Protein AF-A0A7E6FUA6-F1 (afdb_monomer_lite)

Foldseek 3Di:
DDDPDDPPDPDPPDDDDDDDDDPPPPVQDQPDFAWDDCPDQQATKGAKTFRADDHPHPLSDDPDDGWIWGAPDPGIDRSNVDIDTDPDDDDDDDDDPDPPPDD

Structure (mmCIF, N/CA/C/O backbone):
data_AF-A0A7E6FUA6-F1
#
_entry.id   AF-A0A7E6FUA6-F1
#
loop_
_atom_site.group_PDB
_atom_site.id
_atom_site.type_symbol
_atom_site.label_atom_id
_atom_site.label_alt_id
_atom_site.label_comp_id
_atom_site.label_asym_id
_atom_site.label_entity_id
_atom_site.label_seq_id
_atom_site.pdbx_PDB_ins_code
_atom_site.Cartn_x
_atom_site.Cartn_y
_atom_site.Cartn_z
_atom_site.occupancy
_atom_site.B_iso_or_equiv
_atom_site.auth_seq_id
_atom_site.auth_comp_id
_atom_site.auth_asym_id
_atom_site.auth_atom_id
_atom_site.pdbx_PDB_model_num
ATOM 1 N N . MET A 1 1 ? -29.140 -0.880 5.851 1.00 32.88 1 MET A N 1
ATOM 2 C CA . MET A 1 1 ? -27.809 -0.412 6.289 1.00 32.88 1 MET A CA 1
ATOM 3 C C . MET A 1 1 ? -27.099 0.096 5.051 1.00 32.88 1 MET A C 1
ATOM 5 O O . MET A 1 1 ? -26.541 -0.693 4.304 1.00 32.88 1 MET A O 1
ATOM 9 N N . GLU A 1 2 ? -27.252 1.384 4.758 1.00 33.41 2 GLU A N 1
ATOM 10 C CA . GLU A 1 2 ? -26.593 2.016 3.614 1.00 33.41 2 GLU A CA 1
ATOM 11 C C . GLU A 1 2 ? -25.189 2.430 4.051 1.00 33.41 2 GLU A C 1
ATOM 13 O O . GLU A 1 2 ? -25.009 3.304 4.899 1.00 33.41 2 GLU A O 1
ATOM 18 N N . HIS A 1 3 ? -24.185 1.725 3.539 1.00 38.75 3 HIS A N 1
ATOM 19 C CA . HIS A 1 3 ? -22.792 2.038 3.807 1.00 38.75 3 HIS A CA 1
ATOM 20 C C . HIS A 1 3 ? -22.367 3.198 2.907 1.00 38.75 3 HIS A C 1
ATOM 22 O O . HIS A 1 3 ? -22.202 3.034 1.699 1.00 38.75 3 HIS A O 1
ATOM 28 N N . ASN A 1 4 ? -22.162 4.367 3.514 1.00 28.91 4 ASN A N 1
ATOM 29 C CA . ASN A 1 4 ? -21.478 5.496 2.894 1.00 28.91 4 ASN A CA 1
ATOM 30 C C . ASN A 1 4 ? -20.002 5.130 2.672 1.00 28.91 4 ASN A C 1
ATOM 32 O O . ASN A 1 4 ? -19.141 5.418 3.500 1.00 28.91 4 ASN A O 1
ATOM 36 N N . ALA A 1 5 ? -19.713 4.447 1.566 1.00 31.83 5 ALA A N 1
ATOM 37 C CA . ALA A 1 5 ? -18.352 4.229 1.104 1.00 31.83 5 ALA A CA 1
ATOM 38 C C . ALA A 1 5 ? -17.820 5.533 0.492 1.00 31.83 5 ALA A C 1
ATOM 40 O O . ALA A 1 5 ? -18.370 6.056 -0.479 1.00 31.83 5 ALA A O 1
ATOM 41 N N . ILE A 1 6 ? -16.734 6.063 1.054 1.00 32.38 6 ILE A N 1
ATOM 42 C CA . ILE A 1 6 ? -15.994 7.172 0.452 1.00 32.38 6 ILE A CA 1
ATOM 43 C C . ILE A 1 6 ? -15.200 6.590 -0.719 1.00 32.38 6 ILE A C 1
ATOM 45 O O . ILE A 1 6 ? -14.123 6.024 -0.548 1.00 32.38 6 ILE A O 1
ATOM 49 N N . PHE A 1 7 ? -15.751 6.705 -1.925 1.00 31.11 7 PHE A N 1
ATOM 50 C CA . PHE A 1 7 ? -15.013 6.421 -3.150 1.00 31.11 7 PHE A CA 1
ATOM 51 C C . PHE A 1 7 ? -13.971 7.523 -3.361 1.00 31.11 7 PHE A C 1
ATOM 53 O O . PHE A 1 7 ? -14.324 8.667 -3.660 1.00 31.11 7 PHE A O 1
ATOM 60 N N . ILE A 1 8 ? -12.684 7.183 -3.249 1.00 36.31 8 ILE A N 1
ATOM 61 C CA . ILE A 1 8 ? -11.588 8.030 -3.735 1.00 36.31 8 ILE A CA 1
ATOM 62 C C . ILE A 1 8 ? -11.690 8.050 -5.267 1.00 36.31 8 ILE A C 1
ATOM 64 O O . ILE A 1 8 ? -11.109 7.229 -5.972 1.00 36.31 8 ILE A O 1
ATOM 68 N N . LYS A 1 9 ? -12.504 8.964 -5.803 1.00 32.53 9 LYS A N 1
ATOM 69 C CA . LYS A 1 9 ? -12.598 9.211 -7.242 1.00 32.53 9 LYS A CA 1
ATOM 70 C C . LYS A 1 9 ? -11.317 9.904 -7.703 1.00 32.53 9 LYS A C 1
ATOM 72 O O . LYS A 1 9 ? -11.173 11.115 -7.563 1.00 32.53 9 LYS A O 1
ATOM 77 N N . CYS A 1 10 ? -10.405 9.157 -8.321 1.00 36.75 10 CYS A N 1
ATOM 78 C CA . CYS A 1 10 ? -9.587 9.747 -9.373 1.00 36.75 10 CYS A CA 1
ATOM 79 C C . CYS A 1 10 ? -10.507 9.915 -10.588 1.00 36.75 10 CYS A C 1
ATOM 81 O O . CYS A 1 10 ? -11.051 8.935 -11.093 1.00 36.75 10 CYS A O 1
ATOM 83 N N . PHE A 1 11 ? -10.767 11.157 -10.997 1.00 34.41 11 PHE A N 1
ATOM 84 C CA . PHE A 1 11 ? -11.529 11.451 -12.206 1.00 34.41 11 PHE A CA 1
ATOM 85 C C . PHE A 1 11 ? -10.847 10.776 -13.406 1.00 34.41 11 PHE A C 1
ATOM 87 O O . PHE A 1 11 ? -9.790 11.210 -13.856 1.00 34.41 11 PHE A O 1
ATOM 94 N N . TYR A 1 12 ? -11.460 9.712 -13.923 1.00 34.47 12 TYR A N 1
ATOM 95 C CA . TYR A 1 12 ? -11.130 9.157 -15.229 1.00 34.47 12 TYR A CA 1
ATOM 96 C C . TYR A 1 12 ? -11.591 10.151 -16.298 1.00 34.47 12 TYR A C 1
ATOM 98 O O . TYR A 1 12 ? -12.776 10.218 -16.618 1.00 34.47 12 TYR A O 1
ATOM 106 N N . PHE A 1 13 ? -10.664 10.927 -16.860 1.00 30.12 13 PHE A N 1
ATOM 107 C CA . PHE A 1 13 ? -10.903 11.606 -18.131 1.00 30.12 13 PHE A CA 1
ATOM 108 C C . PHE A 1 13 ? -10.563 10.624 -19.256 1.00 30.12 13 PHE A C 1
ATOM 110 O O . PHE A 1 13 ? -9.423 10.499 -19.694 1.00 30.12 13 PHE A O 1
ATOM 117 N N . LEU A 1 14 ? -11.568 9.850 -19.657 1.00 35.00 14 LEU A N 1
ATOM 118 C CA . LEU A 1 14 ? -11.488 8.848 -20.714 1.00 35.00 14 LEU A CA 1
ATOM 119 C C . LEU A 1 14 ? -11.998 9.474 -22.017 1.00 35.00 14 LEU A C 1
ATOM 121 O O . LEU A 1 14 ? -13.170 9.322 -22.325 1.00 35.00 14 LEU A O 1
ATOM 125 N N . ILE A 1 15 ? -11.151 10.171 -22.787 1.00 34.66 15 ILE A N 1
ATOM 126 C CA . ILE A 1 15 ? -11.411 10.455 -24.212 1.00 34.66 15 ILE A CA 1
ATOM 127 C C . ILE A 1 15 ? -10.081 10.417 -25.003 1.00 34.66 15 ILE A C 1
ATOM 129 O O . ILE A 1 15 ? -9.227 11.281 -24.845 1.00 34.66 15 ILE A O 1
ATOM 133 N N . LEU A 1 16 ? -9.987 9.415 -25.894 1.00 34.56 16 LEU A N 1
ATOM 134 C CA . LEU A 1 16 ? -9.104 9.256 -27.069 1.00 34.56 16 LEU A CA 1
ATOM 135 C C . LEU A 1 16 ? -7.627 8.845 -26.864 1.00 34.56 16 LEU A C 1
ATOM 137 O O . LEU A 1 16 ? -6.764 9.630 -26.490 1.00 34.56 16 LEU A O 1
ATOM 141 N N . LYS A 1 17 ? -7.304 7.614 -27.300 1.00 46.91 17 LYS A N 1
ATOM 142 C CA . LYS A 1 17 ? -5.966 7.281 -27.834 1.00 46.91 17 LYS A CA 1
ATOM 143 C C . LYS A 1 17 ? -5.722 8.157 -29.079 1.00 46.91 17 LYS A C 1
ATOM 145 O O . LYS A 1 17 ? -6.655 8.295 -29.869 1.00 46.91 17 LYS A O 1
ATOM 150 N N . PRO A 1 18 ? -4.519 8.721 -29.306 1.00 38.81 18 PRO A N 1
ATOM 151 C CA . PRO A 1 18 ? -3.424 7.943 -29.893 1.00 38.81 18 PRO A CA 1
ATOM 152 C C . PRO A 1 18 ? -2.020 8.336 -29.390 1.00 38.81 18 PRO A C 1
ATOM 154 O O . PRO A 1 18 ? -1.800 9.378 -28.785 1.00 38.81 18 PRO A O 1
ATOM 157 N N . LYS A 1 19 ? -1.056 7.459 -29.688 1.00 45.22 19 LYS A N 1
ATOM 158 C CA . LYS A 1 19 ? 0.400 7.623 -29.553 1.00 45.22 19 LYS A CA 1
ATOM 159 C C . LYS A 1 19 ? 0.867 9.087 -29.607 1.00 45.22 19 LYS A C 1
ATOM 161 O O . LYS A 1 19 ? 0.952 9.653 -30.693 1.00 45.22 19 LYS A O 1
ATOM 166 N N . ARG A 1 20 ? 1.275 9.647 -28.470 1.00 38.09 20 ARG A N 1
ATOM 167 C CA . ARG A 1 20 ? 2.295 10.698 -28.397 1.00 38.09 20 ARG A CA 1
ATOM 168 C C . ARG A 1 20 ? 2.893 10.704 -27.001 1.00 38.09 20 ARG A C 1
ATOM 170 O O . ARG A 1 20 ? 2.194 10.868 -26.009 1.00 38.09 20 ARG A O 1
ATOM 177 N N . VAL A 1 21 ? 4.200 10.486 -26.981 1.00 46.62 21 VAL A N 1
ATOM 178 C CA . VAL A 1 21 ? 5.100 10.705 -25.857 1.00 46.62 21 VAL A CA 1
ATOM 179 C C . VAL A 1 21 ? 4.932 12.159 -25.421 1.00 46.62 21 VAL A C 1
ATOM 181 O O . VAL A 1 21 ? 5.537 13.058 -25.995 1.00 46.62 21 VAL A O 1
ATOM 184 N N . LEU A 1 22 ? 4.071 12.406 -24.440 1.00 41.19 22 LEU A N 1
ATOM 185 C CA . LEU A 1 22 ? 4.294 13.510 -23.527 1.00 41.19 22 LEU A CA 1
ATOM 186 C C . LEU A 1 22 ? 4.923 12.891 -22.290 1.00 41.19 22 LEU A C 1
ATOM 188 O O . LEU A 1 22 ? 4.290 12.099 -21.594 1.00 41.19 22 LEU A O 1
ATOM 192 N N . LEU A 1 23 ? 6.185 13.251 -22.056 1.00 42.81 23 LEU A N 1
ATOM 193 C CA . LEU A 1 23 ? 6.845 13.178 -20.759 1.00 42.81 23 LEU A CA 1
ATOM 194 C C . LEU A 1 23 ? 6.019 13.997 -19.764 1.00 42.81 23 LEU A C 1
ATOM 196 O O . LEU A 1 23 ? 6.342 15.135 -19.431 1.00 42.81 23 LEU A O 1
ATOM 200 N N . GLN A 1 24 ? 4.909 13.435 -19.308 1.00 44.22 24 GLN A N 1
ATOM 201 C CA . GLN A 1 24 ? 4.262 13.934 -18.126 1.00 44.22 24 GLN A CA 1
ATOM 202 C C . GLN A 1 24 ? 5.097 13.380 -16.984 1.00 44.22 24 GLN A C 1
ATOM 204 O O . GLN A 1 24 ? 5.008 12.206 -16.633 1.00 44.22 24 GLN A O 1
ATOM 209 N N . LEU A 1 25 ? 5.921 14.257 -16.411 1.00 47.84 25 LEU A N 1
ATOM 210 C CA . LEU A 1 25 ? 6.295 14.203 -15.005 1.00 47.84 25 LEU A CA 1
ATOM 211 C C . LEU A 1 25 ? 4.990 14.262 -14.195 1.00 47.84 25 LEU A C 1
ATOM 213 O O . LEU A 1 25 ? 4.684 15.255 -13.539 1.00 47.84 25 LEU A O 1
ATOM 217 N N . CYS A 1 26 ? 4.161 13.221 -14.290 1.00 45.56 26 CYS A N 1
ATOM 218 C CA . CYS A 1 26 ? 3.149 12.952 -13.304 1.00 45.56 26 CYS A CA 1
ATOM 219 C C . CYS A 1 26 ? 3.982 12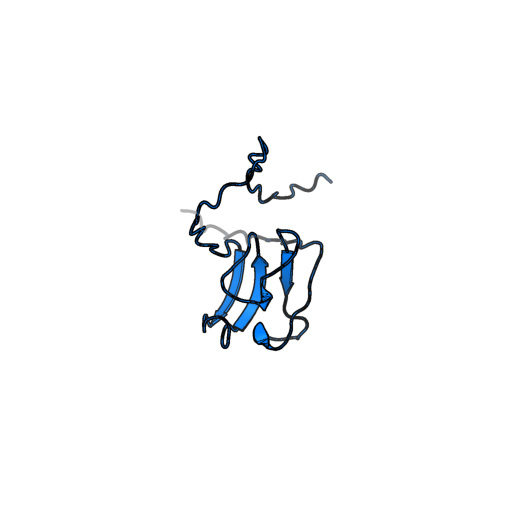.614 -12.082 1.00 45.56 26 CYS A C 1
ATOM 221 O O . CYS A 1 26 ? 4.517 11.515 -11.954 1.00 45.56 26 CYS A O 1
ATOM 223 N N . ARG A 1 27 ? 4.237 13.629 -11.257 1.00 47.69 27 ARG A N 1
ATOM 224 C CA . ARG A 1 27 ? 4.813 13.449 -9.938 1.00 47.69 27 ARG A CA 1
ATOM 225 C C . ARG A 1 27 ? 3.777 12.590 -9.222 1.00 47.69 27 ARG A C 1
ATOM 227 O O . ARG A 1 27 ? 2.794 13.122 -8.716 1.00 47.69 27 ARG A O 1
ATOM 234 N N . SER A 1 28 ? 3.921 11.270 -9.335 1.00 54.16 28 SER A N 1
ATOM 235 C CA . SER A 1 28 ? 2.997 10.297 -8.769 1.00 54.16 28 SER A CA 1
ATOM 236 C C . SER A 1 28 ? 3.222 10.343 -7.268 1.00 54.16 28 SER A C 1
ATOM 238 O O . S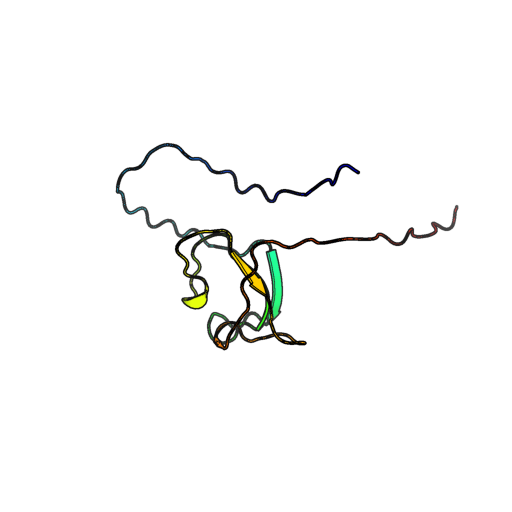ER A 1 28 ? 4.076 9.660 -6.706 1.00 54.16 28 SER A O 1
ATOM 240 N N . VAL A 1 29 ? 2.564 11.309 -6.635 1.00 62.88 29 VAL A N 1
ATOM 241 C CA . VAL A 1 29 ? 2.541 11.449 -5.190 1.00 62.88 29 VAL A CA 1
ATOM 242 C C . VAL A 1 29 ? 1.513 10.436 -4.720 1.00 62.88 29 VAL A C 1
ATOM 244 O O . VAL A 1 29 ? 0.330 10.579 -5.027 1.00 62.88 29 VAL A O 1
ATOM 247 N N . ARG A 1 30 ? 1.957 9.406 -3.994 1.00 73.56 30 ARG A N 1
ATOM 248 C CA . ARG A 1 30 ? 1.047 8.505 -3.277 1.00 73.56 30 ARG A CA 1
ATOM 249 C C . ARG A 1 30 ? 0.138 9.381 -2.406 1.00 73.56 30 ARG A C 1
ATOM 251 O O . ARG A 1 30 ? 0.646 10.082 -1.536 1.00 73.56 30 ARG A O 1
ATOM 258 N N . ARG A 1 31 ? -1.178 9.409 -2.647 1.00 80.81 31 ARG A N 1
ATOM 259 C CA . ARG A 1 31 ? -2.082 10.293 -1.878 1.00 80.81 31 ARG A CA 1
ATOM 260 C C . ARG A 1 31 ? -2.465 9.704 -0.531 1.00 80.81 31 ARG A C 1
ATOM 262 O O . ARG A 1 31 ? -2.740 10.448 0.405 1.00 80.81 31 ARG A O 1
ATOM 269 N N . PHE A 1 32 ? -2.477 8.377 -0.435 1.00 86.12 32 PHE A N 1
ATOM 270 C CA . PHE A 1 32 ? -2.852 7.671 0.779 1.00 86.12 32 PHE A CA 1
ATOM 271 C C . PHE A 1 32 ? -1.836 6.581 1.112 1.00 86.12 32 PHE A C 1
ATOM 273 O O . PHE A 1 32 ? -1.687 5.598 0.385 1.00 86.12 32 PHE A O 1
ATOM 280 N N . TYR A 1 33 ? -1.121 6.769 2.217 1.00 89.25 33 TYR A N 1
ATOM 281 C CA . TYR A 1 33 ? -0.151 5.811 2.729 1.00 89.25 33 TYR A CA 1
ATOM 282 C C . TYR A 1 33 ? 0.021 5.967 4.241 1.00 89.25 33 TYR A C 1
ATOM 284 O O . TYR A 1 33 ? -0.136 7.052 4.799 1.00 89.25 33 TYR A O 1
ATOM 292 N N . ILE A 1 34 ? 0.384 4.870 4.898 1.00 91.50 34 ILE A N 1
ATOM 293 C CA . ILE A 1 34 ? 0.803 4.828 6.298 1.00 91.50 34 ILE A CA 1
ATOM 294 C C . ILE A 1 34 ? 2.270 4.408 6.287 1.00 91.50 34 ILE A C 1
ATOM 296 O O . ILE A 1 34 ? 2.597 3.234 6.089 1.00 91.50 34 ILE A O 1
ATOM 300 N N . THR A 1 35 ? 3.160 5.386 6.455 1.00 90.69 35 THR A N 1
ATOM 301 C CA . THR A 1 35 ? 4.615 5.201 6.371 1.00 90.69 35 THR A CA 1
ATOM 302 C C . THR A 1 35 ? 5.291 5.489 7.704 1.00 90.69 35 THR A C 1
ATOM 304 O O . THR A 1 35 ? 4.795 6.271 8.514 1.00 90.69 35 THR A O 1
ATOM 307 N N . ASN A 1 36 ? 6.438 4.856 7.932 1.00 93.06 36 ASN A N 1
ATOM 308 C CA . ASN A 1 36 ? 7.317 5.157 9.057 1.00 93.06 36 ASN A CA 1
ATOM 309 C C . ASN A 1 36 ? 8.475 6.062 8.642 1.00 93.06 36 ASN A C 1
ATOM 311 O O . ASN A 1 36 ? 8.844 6.966 9.384 1.00 93.06 36 ASN A O 1
ATOM 315 N N . HIS A 1 37 ? 9.074 5.769 7.490 1.00 89.88 37 HIS A N 1
ATOM 316 C CA . HIS A 1 37 ? 10.296 6.408 7.034 1.00 89.88 37 HIS A CA 1
ATOM 317 C C . HIS A 1 37 ? 10.324 6.429 5.510 1.00 89.88 37 HIS A C 1
ATOM 319 O O . HIS A 1 37 ? 10.215 5.384 4.867 1.00 89.88 37 HIS A O 1
ATOM 325 N N . TYR A 1 38 ? 10.527 7.614 4.941 1.00 83.62 38 TYR A N 1
ATOM 326 C CA . TYR A 1 38 ? 10.754 7.776 3.513 1.00 83.62 38 TYR A CA 1
ATOM 327 C C . TYR A 1 38 ? 12.257 7.723 3.216 1.00 83.62 38 TYR A C 1
ATOM 329 O O . TYR A 1 38 ? 12.958 8.724 3.320 1.00 83.62 38 TYR A O 1
ATOM 337 N N . GLY A 1 39 ? 12.751 6.537 2.856 1.00 83.50 39 GLY A N 1
ATOM 338 C CA . GLY A 1 39 ? 14.155 6.302 2.496 1.00 83.50 39 GLY A CA 1
ATOM 339 C C . GLY A 1 39 ? 14.395 6.160 0.994 1.00 83.50 39 GLY A C 1
ATOM 340 O O . GLY A 1 39 ? 15.400 5.578 0.595 1.00 83.50 39 GLY A O 1
ATOM 341 N N . GLY A 1 40 ? 13.452 6.615 0.162 1.00 84.62 40 GLY A N 1
ATOM 342 C CA . GLY A 1 40 ? 13.427 6.298 -1.268 1.00 84.62 40 GLY A CA 1
ATOM 343 C C . GLY A 1 40 ? 13.218 4.802 -1.527 1.00 84.62 40 GLY A C 1
ATOM 344 O O . GLY A 1 40 ? 12.907 4.037 -0.614 1.00 84.62 40 GLY A O 1
ATOM 345 N N . CYS A 1 41 ? 13.408 4.358 -2.772 1.00 84.94 41 CYS A N 1
ATOM 346 C CA . CYS A 1 41 ? 13.006 3.005 -3.163 1.00 84.94 41 CYS A CA 1
ATOM 347 C C . CYS A 1 41 ? 13.659 1.902 -2.325 1.00 84.94 41 CYS A C 1
ATOM 349 O O . CYS A 1 41 ? 13.002 0.943 -1.941 1.00 84.94 41 CYS A O 1
ATOM 351 N N . THR A 1 42 ? 14.934 2.052 -1.985 1.00 87.12 42 THR A N 1
ATOM 352 C CA . THR A 1 42 ? 15.694 1.030 -1.261 1.00 87.12 42 THR A CA 1
ATOM 353 C C . THR A 1 42 ? 15.566 1.121 0.255 1.00 87.12 42 THR A C 1
ATOM 355 O O . THR A 1 42 ? 16.127 0.273 0.936 1.00 87.12 42 THR A O 1
ATOM 358 N N . GLY A 1 43 ? 14.875 2.120 0.810 1.00 87.56 43 GLY A N 1
ATOM 359 C CA . GLY A 1 43 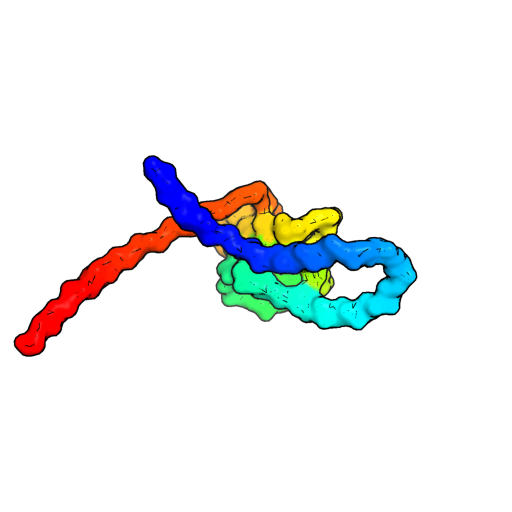? 14.841 2.358 2.259 1.00 87.56 43 GLY A CA 1
ATOM 360 C C . GLY A 1 43 ? 13.488 2.806 2.804 1.00 87.56 43 GLY A C 1
ATOM 361 O O . GLY A 1 43 ? 13.395 3.170 3.979 1.00 87.56 43 GLY A O 1
ATOM 362 N N . GLU A 1 44 ? 12.449 2.840 1.972 1.00 89.88 44 GLU A N 1
ATOM 363 C CA . GLU A 1 44 ? 11.112 3.207 2.415 1.00 89.88 44 GLU A CA 1
ATOM 364 C C . GLU A 1 44 ? 10.492 2.085 3.255 1.00 89.88 44 GLU A C 1
ATOM 366 O O . GLU A 1 44 ? 10.423 0.923 2.840 1.00 89.88 44 GLU A O 1
ATOM 371 N N . LEU A 1 45 ? 10.052 2.466 4.457 1.00 93.50 45 LEU A N 1
ATOM 372 C CA . LEU A 1 45 ? 9.447 1.578 5.438 1.00 93.50 45 LEU A CA 1
ATOM 373 C C . LEU A 1 45 ? 8.008 2.001 5.709 1.00 93.50 45 LEU A C 1
ATOM 375 O O . LEU A 1 45 ? 7.769 3.157 6.065 1.00 93.50 45 LEU A O 1
ATOM 379 N N . GLY A 1 46 ? 7.058 1.073 5.644 1.00 93.56 46 GLY A N 1
ATOM 380 C CA . GLY A 1 46 ? 5.650 1.394 5.857 1.00 93.56 46 GLY A CA 1
ATOM 381 C C . GLY A 1 46 ? 4.773 0.202 6.207 1.00 93.56 46 GLY A C 1
ATOM 382 O O . GLY A 1 46 ? 5.243 -0.924 6.360 1.00 93.56 46 GLY A O 1
ATOM 383 N N . TRP A 1 47 ? 3.486 0.496 6.370 1.00 95.75 47 TRP A N 1
ATOM 384 C CA . TRP A 1 47 ? 2.439 -0.487 6.648 1.00 95.75 47 TRP A CA 1
ATOM 385 C C . TRP A 1 47 ? 1.402 -0.567 5.539 1.00 95.75 47 TRP A C 1
ATOM 387 O O . TRP A 1 47 ? 0.799 -1.618 5.360 1.00 95.75 47 TRP A O 1
ATOM 397 N N . LEU A 1 48 ? 1.165 0.536 4.827 1.00 94.00 48 LEU A N 1
ATOM 398 C CA . LEU A 1 48 ? 0.128 0.624 3.810 1.00 94.00 48 LEU A CA 1
ATOM 399 C C . LEU A 1 48 ? 0.503 1.666 2.754 1.00 94.00 48 LEU A C 1
ATOM 401 O O . LEU A 1 48 ? 0.933 2.765 3.105 1.00 94.00 48 LEU A O 1
ATOM 405 N N . ALA A 1 49 ? 0.277 1.353 1.484 1.00 90.50 49 ALA A N 1
ATOM 406 C CA . ALA A 1 49 ? 0.372 2.298 0.380 1.00 90.50 49 ALA A CA 1
ATOM 407 C C . ALA A 1 49 ? -0.732 2.024 -0.647 1.00 90.50 49 ALA A C 1
ATOM 409 O O . ALA A 1 49 ? -0.898 0.893 -1.102 1.00 90.50 49 ALA A O 1
ATOM 410 N N . VAL A 1 50 ? -1.465 3.068 -1.034 1.00 90.56 50 VAL A N 1
ATOM 411 C CA . VAL A 1 50 ? -2.336 3.042 -2.212 1.00 90.56 50 VAL A CA 1
ATOM 412 C C . VAL A 1 50 ? -1.573 3.702 -3.351 1.00 90.56 50 VAL A C 1
ATOM 414 O O . VAL A 1 50 ? -1.291 4.903 -3.315 1.00 90.56 50 VAL A O 1
ATOM 417 N N . VAL A 1 51 ? -1.190 2.898 -4.339 1.00 86.81 51 VAL A N 1
ATOM 418 C CA . VAL A 1 51 ? -0.417 3.348 -5.498 1.00 86.81 51 VAL A CA 1
ATOM 419 C C . VAL A 1 51 ? -1.391 3.588 -6.641 1.00 86.81 51 VAL A C 1
ATOM 421 O O . VAL A 1 51 ? -2.063 2.672 -7.103 1.00 86.81 51 VAL A O 1
ATOM 424 N N . GLU A 1 52 ? -1.504 4.841 -7.065 1.00 83.31 52 GLU A N 1
ATOM 425 C CA . GLU A 1 52 ? -2.593 5.301 -7.941 1.00 83.31 52 GLU A CA 1
ATOM 426 C C . GLU A 1 52 ? -2.154 5.546 -9.387 1.00 83.31 52 GLU A C 1
ATOM 428 O O . GLU A 1 52 ? -2.994 5.699 -10.269 1.00 83.31 52 GLU A O 1
ATOM 433 N N . ALA A 1 53 ? -0.847 5.581 -9.626 1.00 80.00 53 ALA A N 1
ATOM 434 C CA . ALA A 1 53 ? -0.222 5.658 -10.937 1.00 80.00 53 ALA A CA 1
ATOM 435 C C . ALA A 1 53 ? 1.224 5.167 -1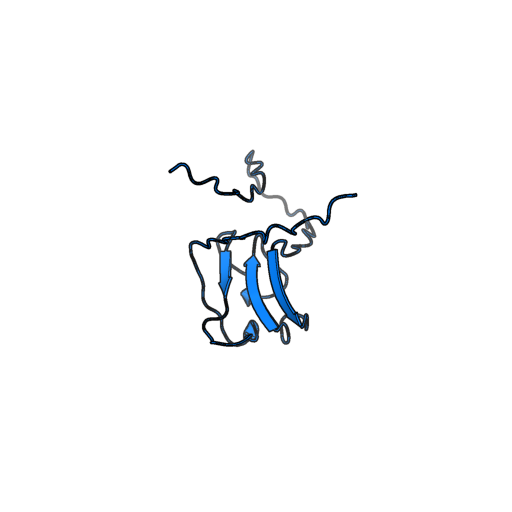0.824 1.00 80.00 53 ALA A C 1
ATOM 437 O O . ALA A 1 53 ? 1.775 5.148 -9.721 1.00 80.00 53 ALA A O 1
ATOM 438 N N . GLN A 1 54 ? 1.846 4.844 -11.959 1.00 71.62 54 GLN A N 1
ATOM 439 C CA . GLN A 1 54 ? 3.244 4.418 -12.012 1.00 71.62 54 GLN A CA 1
ATOM 440 C C . GLN A 1 54 ? 4.148 5.414 -11.270 1.00 71.62 54 GLN A C 1
ATOM 442 O O . GLN A 1 54 ? 4.121 6.621 -11.530 1.00 71.62 54 GLN A O 1
ATOM 447 N N . VAL A 1 55 ? 4.918 4.900 -10.311 1.00 70.38 55 VAL A N 1
ATOM 448 C CA . VAL A 1 55 ? 5.860 5.671 -9.487 1.00 70.38 55 VAL A CA 1
ATOM 449 C C . VAL A 1 55 ? 7.290 5.297 -9.880 1.00 70.38 55 VAL A C 1
ATOM 451 O O . VAL A 1 55 ? 7.533 4.370 -10.641 1.00 70.38 55 VAL A O 1
ATOM 454 N N . TYR A 1 56 ? 8.245 6.043 -9.339 1.00 75.56 56 TYR A N 1
ATOM 455 C CA . TYR A 1 56 ? 9.683 5.884 -9.535 1.00 75.56 56 TYR A CA 1
ATOM 456 C C . TYR A 1 56 ? 10.256 4.519 -9.101 1.00 75.56 56 TYR A C 1
ATOM 458 O O . TYR A 1 56 ? 11.310 4.123 -9.590 1.00 75.56 56 TYR A O 1
ATOM 466 N N . CYS A 1 57 ? 9.613 3.805 -8.174 1.00 81.38 57 CYS A N 1
ATOM 467 C CA . CYS A 1 57 ? 10.150 2.551 -7.653 1.00 81.38 57 CYS A CA 1
ATOM 468 C C . CYS A 1 57 ? 9.649 1.358 -8.461 1.00 81.38 57 CYS A C 1
ATOM 470 O O . CYS A 1 57 ? 8.448 1.225 -8.656 1.00 81.38 57 CYS A O 1
ATOM 472 N N . SER A 1 58 ? 10.558 0.459 -8.854 1.00 80.38 58 SER A N 1
ATOM 473 C CA . SER A 1 58 ? 10.233 -0.729 -9.661 1.00 80.38 58 SER A CA 1
ATOM 474 C C . SER A 1 58 ? 9.164 -1.600 -9.025 1.00 80.38 58 SER A C 1
ATOM 476 O O . SER A 1 58 ? 8.334 -2.170 -9.722 1.00 80.38 58 SER A O 1
ATOM 478 N N . TYR A 1 59 ? 9.145 -1.681 -7.692 1.00 78.31 59 TYR A N 1
ATOM 479 C CA . TYR A 1 59 ? 8.078 -2.409 -7.046 1.00 78.31 59 TYR A CA 1
ATOM 480 C C . TYR A 1 59 ? 6.730 -1.780 -7.348 1.00 78.31 59 TYR A C 1
ATOM 482 O O . TYR A 1 59 ? 5.809 -2.552 -7.454 1.00 78.31 59 TYR A O 1
ATOM 490 N N . ASP A 1 60 ? 6.553 -0.467 -7.489 1.00 79.31 60 ASP A N 1
ATOM 491 C CA . ASP A 1 60 ? 5.250 0.171 -7.754 1.00 79.31 60 ASP A CA 1
ATOM 492 C C . ASP A 1 60 ? 4.744 0.001 -9.195 1.00 79.31 60 ASP A C 1
ATOM 494 O O . ASP A 1 60 ? 3.635 0.438 -9.501 1.00 79.31 60 ASP A O 1
ATOM 498 N N . GLU A 1 61 ? 5.528 -0.627 -10.072 1.00 82.19 61 GLU A N 1
ATOM 499 C CA . GLU A 1 61 ? 5.146 -0.869 -11.459 1.00 82.19 61 GLU A CA 1
ATOM 500 C C . GLU A 1 61 ? 4.153 -2.030 -11.559 1.00 82.19 61 GLU A C 1
ATOM 502 O O . GLU A 1 61 ? 4.449 -3.161 -11.17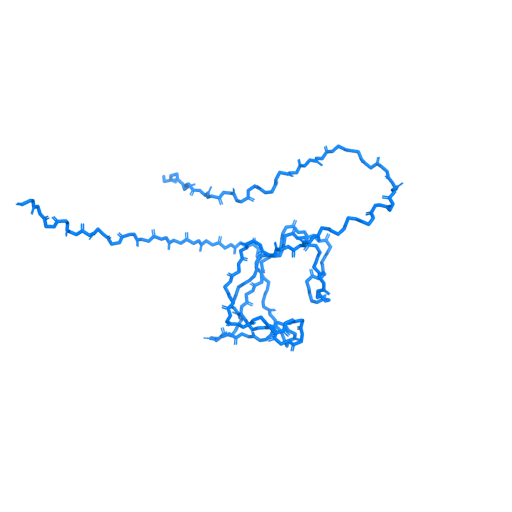8 1.00 82.19 61 GLU A O 1
ATOM 507 N N . MET A 1 62 ? 2.960 -1.742 -12.081 1.00 82.56 62 MET A N 1
ATOM 508 C CA . MET A 1 62 ? 1.908 -2.721 -12.356 1.00 82.56 62 MET A CA 1
ATOM 509 C C . MET A 1 62 ? 1.159 -2.373 -13.648 1.00 82.56 62 MET A C 1
ATOM 511 O O . MET A 1 62 ? 1.154 -1.222 -14.093 1.00 82.56 62 MET A O 1
ATOM 515 N N . ASP A 1 63 ? 0.460 -3.366 -14.204 1.00 84.19 63 ASP A N 1
ATOM 516 C CA . ASP A 1 63 ? -0.356 -3.220 -15.421 1.00 84.19 63 ASP A CA 1
ATOM 517 C C . ASP A 1 63 ? -1.670 -2.451 -15.195 1.00 84.19 63 ASP A C 1
ATOM 519 O O . ASP A 1 63 ? -2.318 -2.017 -16.150 1.00 84.19 63 ASP A O 1
ATOM 523 N N . HIS A 1 64 ? -2.090 -2.287 -13.938 1.00 83.56 64 HIS A N 1
ATOM 524 C CA . HIS A 1 64 ? -3.312 -1.581 -13.562 1.00 83.56 64 HIS A CA 1
ATOM 525 C C . HIS A 1 64 ? -3.118 -0.767 -12.280 1.00 83.56 64 HIS A C 1
ATOM 527 O O . HIS A 1 64 ? -2.255 -1.069 -11.457 1.00 83.56 64 HIS A O 1
ATOM 533 N N . TYR A 1 65 ? -3.957 0.257 -12.119 1.00 84.75 65 TYR A N 1
ATOM 534 C CA . TYR A 1 65 ? -4.004 1.134 -10.950 1.00 84.75 65 TYR A CA 1
ATOM 535 C C . TYR A 1 65 ? -5.469 1.502 -10.630 1.00 84.75 65 TYR A C 1
ATOM 537 O O . TYR A 1 65 ? -6.292 1.545 -11.551 1.00 84.75 65 TYR A O 1
ATOM 545 N N . PRO A 1 66 ? -5.812 1.823 -9.368 1.00 87.12 66 PRO A N 1
ATOM 546 C CA . PRO A 1 66 ? -4.938 1.794 -8.198 1.00 87.12 66 PRO A CA 1
ATOM 547 C C . PRO A 1 66 ? -4.681 0.368 -7.690 1.00 87.12 66 PRO A C 1
ATOM 549 O O . PRO A 1 66 ? -5.483 -0.530 -7.922 1.00 87.12 66 PRO A O 1
ATOM 552 N N . ILE A 1 67 ? -3.586 0.188 -6.953 1.00 88.44 67 ILE A N 1
ATOM 553 C CA . ILE A 1 67 ? -3.271 -1.044 -6.214 1.00 88.44 67 ILE A CA 1
ATOM 554 C C . ILE A 1 67 ? -3.118 -0.726 -4.727 1.00 88.44 67 ILE A C 1
ATOM 556 O O . ILE A 1 67 ? -2.614 0.339 -4.354 1.00 88.44 67 ILE A O 1
ATOM 560 N N . ILE A 1 68 ? -3.529 -1.661 -3.873 1.00 91.69 68 ILE A N 1
ATOM 561 C CA . ILE A 1 68 ? -3.375 -1.552 -2.422 1.00 91.69 68 ILE A CA 1
ATOM 562 C C . ILE A 1 68 ? -2.252 -2.485 -1.997 1.00 91.69 68 ILE A C 1
ATOM 564 O O . ILE A 1 68 ? -2.304 -3.688 -2.247 1.00 91.69 68 ILE A O 1
ATOM 568 N N . ARG A 1 69 ? -1.247 -1.925 -1.328 1.00 92.19 69 ARG A N 1
ATOM 569 C CA . ARG A 1 69 ? -0.137 -2.670 -0.738 1.00 92.19 69 ARG A CA 1
ATOM 570 C C . ARG A 1 69 ? -0.139 -2.519 0.748 1.00 92.19 69 ARG A C 1
ATOM 572 O O . ARG A 1 69 ? -0.353 -1.418 1.253 1.00 92.19 69 ARG A O 1
ATOM 579 N N . TYR A 1 70 ? 0.160 -3.603 1.435 1.00 94.94 70 TYR A N 1
ATOM 580 C CA . TYR A 1 70 ? 0.185 -3.614 2.881 1.00 94.94 70 TYR A CA 1
ATOM 581 C C . TYR A 1 70 ? 1.338 -4.462 3.407 1.00 94.94 70 TYR A C 1
ATOM 583 O O . TYR A 1 70 ? 1.909 -5.292 2.698 1.00 94.94 70 TYR A O 1
ATOM 591 N N . SER A 1 71 ? 1.678 -4.225 4.668 1.00 96.44 71 SER A N 1
ATOM 592 C CA . SER A 1 71 ? 2.565 -5.099 5.419 1.00 96.44 71 SER A CA 1
ATOM 593 C C . SER A 1 71 ? 1.861 -6.415 5.729 1.00 96.44 71 SER A C 1
ATOM 595 O O . SER A 1 71 ? 0.907 -6.444 6.504 1.00 96.44 71 SER A O 1
ATOM 597 N N . ASP A 1 72 ? 2.354 -7.504 5.153 1.00 94.31 72 ASP A N 1
ATOM 598 C CA . ASP A 1 72 ? 1.980 -8.874 5.508 1.00 94.31 72 ASP A CA 1
ATOM 599 C C . ASP A 1 72 ? 2.633 -9.341 6.827 1.00 94.31 72 ASP A C 1
ATOM 601 O O . ASP A 1 72 ? 2.325 -10.419 7.339 1.00 94.31 72 ASP A O 1
ATOM 605 N N . ALA A 1 73 ? 3.487 -8.505 7.426 1.00 94.19 73 ALA A N 1
ATOM 606 C CA . ALA A 1 73 ? 4.067 -8.709 8.743 1.00 94.19 73 ALA A CA 1
ATOM 607 C C . ALA A 1 73 ? 3.260 -8.013 9.855 1.00 94.19 73 ALA A C 1
ATOM 609 O O . ALA A 1 73 ? 2.465 -7.101 9.642 1.00 94.19 73 ALA A O 1
ATOM 610 N N . LYS A 1 74 ? 3.550 -8.375 11.112 1.00 93.31 74 LYS A N 1
ATOM 611 C CA . LYS A 1 74 ? 2.997 -7.692 12.302 1.00 93.31 74 LYS A CA 1
ATOM 612 C C . LYS A 1 74 ? 3.612 -6.304 12.565 1.00 93.31 74 LYS A C 1
ATOM 614 O O . LYS A 1 74 ? 3.283 -5.664 13.560 1.00 93.31 74 LYS A O 1
ATOM 619 N N . SER A 1 75 ? 4.537 -5.850 11.723 1.00 93.94 75 SER A N 1
ATOM 620 C CA . SER A 1 75 ? 5.297 -4.606 11.877 1.00 93.94 75 SER A CA 1
ATOM 621 C C . SER A 1 75 ? 5.371 -3.844 10.559 1.00 93.94 75 SER A C 1
ATOM 623 O O . SER A 1 75 ? 4.860 -4.305 9.545 1.00 93.94 75 SER A O 1
ATOM 625 N N . LYS A 1 76 ? 6.039 -2.686 10.549 1.00 93.88 76 LYS A N 1
ATOM 626 C CA . LYS A 1 76 ? 6.440 -2.066 9.283 1.00 93.88 76 LYS A CA 1
ATOM 627 C C . LYS A 1 76 ? 7.344 -3.023 8.510 1.00 93.88 76 LYS A C 1
ATOM 629 O O . LYS A 1 76 ? 8.148 -3.732 9.123 1.00 93.88 76 LYS A O 1
ATOM 634 N N . ILE A 1 77 ? 7.226 -2.989 7.196 1.00 95.06 77 ILE A N 1
ATOM 635 C CA . ILE A 1 77 ? 8.098 -3.693 6.258 1.00 95.06 77 ILE A CA 1
ATOM 636 C C . ILE A 1 77 ? 8.902 -2.680 5.466 1.00 95.06 77 ILE A C 1
ATOM 638 O O . ILE A 1 77 ? 8.556 -1.499 5.403 1.00 95.06 77 ILE A O 1
ATOM 642 N N . LYS A 1 78 ? 9.970 -3.164 4.848 1.00 94.31 78 LYS A N 1
ATOM 643 C CA . LYS A 1 78 ? 10.695 -2.444 3.817 1.00 94.31 78 LYS A CA 1
ATOM 644 C C . LYS A 1 78 ? 10.113 -2.838 2.467 1.00 94.31 78 LYS A C 1
ATOM 646 O O . LYS A 1 78 ? 10.133 -4.015 2.128 1.00 94.31 78 LYS A O 1
ATOM 651 N N . TRP A 1 79 ? 9.601 -1.874 1.699 1.00 91.06 79 TRP A N 1
ATOM 652 C CA . TRP A 1 79 ? 8.857 -2.172 0.463 1.00 91.06 79 TRP A CA 1
ATOM 653 C C . TRP A 1 79 ? 9.681 -2.937 -0.578 1.00 91.06 79 TRP A C 1
ATOM 655 O O . TRP A 1 79 ? 9.123 -3.688 -1.370 1.00 91.06 79 TRP A O 1
ATOM 665 N N . SER A 1 80 ? 11.008 -2.779 -0.566 1.00 90.69 80 SER A N 1
ATOM 666 C CA . SER A 1 80 ? 11.900 -3.535 -1.449 1.00 90.69 80 SER A CA 1
ATOM 667 C C . SER A 1 80 ? 12.055 -5.009 -1.072 1.00 90.69 80 SER A C 1
ATOM 669 O O . SER A 1 80 ? 12.542 -5.777 -1.892 1.00 90.69 80 SER A O 1
ATOM 671 N N . ASP A 1 81 ? 11.710 -5.389 0.158 1.00 92.25 81 ASP A N 1
ATOM 672 C CA . ASP A 1 81 ? 11.991 -6.723 0.700 1.00 92.25 81 ASP A CA 1
ATOM 673 C C . ASP A 1 81 ? 10.780 -7.662 0.554 1.00 92.25 81 ASP A C 1
ATOM 675 O O . ASP A 1 81 ? 10.941 -8.879 0.547 1.00 92.25 81 ASP A O 1
ATOM 679 N N . GLY A 1 82 ? 9.576 -7.105 0.397 1.00 91.88 82 GLY A N 1
ATOM 680 C CA . GLY A 1 82 ? 8.330 -7.844 0.188 1.00 91.88 82 GLY A CA 1
ATOM 681 C C . GLY A 1 82 ? 7.116 -7.056 0.678 1.00 91.88 82 GLY A C 1
ATOM 682 O O . GLY A 1 82 ? 7.266 -6.137 1.480 1.00 91.88 82 GLY A O 1
ATOM 683 N N . TYR A 1 83 ? 5.929 -7.380 0.161 1.00 94.12 83 TYR A N 1
ATOM 684 C CA . TYR A 1 83 ? 4.646 -6.787 0.552 1.00 94.12 83 TYR A CA 1
ATOM 685 C C . TYR A 1 83 ? 3.474 -7.677 0.126 1.00 94.12 83 TYR A C 1
ATOM 687 O O . TYR A 1 83 ? 3.571 -8.429 -0.845 1.00 94.12 83 TYR A O 1
ATOM 695 N N . GLY A 1 84 ? 2.341 -7.530 0.813 1.00 94.00 84 GLY A N 1
ATOM 696 C CA . GLY A 1 84 ? 1.060 -8.081 0.378 1.00 94.00 84 GLY A CA 1
ATOM 697 C C . GLY A 1 84 ? 0.324 -7.138 -0.580 1.00 94.00 84 GLY A C 1
ATOM 698 O O . GLY A 1 84 ? 0.525 -5.920 -0.548 1.00 94.00 84 GLY A O 1
ATOM 699 N N . ILE A 1 85 ? -0.560 -7.700 -1.410 1.00 93.44 85 ILE A N 1
ATOM 700 C CA . ILE A 1 85 ? -1.473 -6.965 -2.302 1.00 93.44 85 ILE A CA 1
ATOM 701 C C . ILE A 1 85 ? -2.913 -7.266 -1.881 1.00 93.44 85 ILE A C 1
ATOM 703 O O . ILE A 1 85 ? -3.233 -8.411 -1.571 1.00 93.44 85 ILE A O 1
ATOM 707 N N . ALA A 1 86 ? -3.770 -6.247 -1.862 1.00 91.75 86 ALA A N 1
ATOM 708 C CA . ALA A 1 86 ? -5.183 -6.384 -1.522 1.00 91.75 86 ALA A CA 1
ATOM 709 C C . ALA A 1 86 ? -6.091 -5.803 -2.615 1.00 91.75 86 ALA A C 1
ATOM 711 O O . ALA A 1 86 ? -5.764 -4.786 -3.227 1.00 91.75 86 ALA A O 1
ATOM 712 N N . ASP A 1 87 ? -7.267 -6.408 -2.792 1.00 89.62 87 ASP A N 1
ATOM 713 C CA . ASP A 1 87 ? -8.299 -5.917 -3.718 1.00 89.62 87 ASP A CA 1
ATOM 714 C C . ASP A 1 87 ? -9.153 -4.802 -3.100 1.00 89.62 87 ASP A C 1
ATOM 716 O O . ASP A 1 87 ? -9.698 -3.946 -3.796 1.00 89.62 87 ASP A O 1
ATOM 720 N N . SER A 1 88 ? -9.307 -4.815 -1.773 1.00 90.56 88 SER A N 1
ATOM 721 C CA . SER A 1 88 ? -10.144 -3.858 -1.053 1.00 90.56 88 SER A CA 1
ATOM 722 C C . SER A 1 88 ? -9.607 -3.555 0.344 1.00 90.56 88 SER A C 1
ATOM 724 O O . SER A 1 88 ? -8.891 -4.349 0.952 1.00 90.56 88 SER A O 1
ATOM 726 N N . MET A 1 89 ? -9.968 -2.379 0.855 1.00 88.19 89 MET A N 1
ATOM 727 C CA . MET A 1 89 ? -9.664 -1.926 2.209 1.00 88.19 89 MET A CA 1
ATOM 728 C C . MET A 1 89 ? -10.862 -1.151 2.755 1.00 88.19 89 MET A C 1
ATOM 730 O O . MET A 1 89 ? -11.446 -0.327 2.052 1.00 88.19 89 MET A O 1
ATOM 734 N N . ALA A 1 90 ? -11.187 -1.376 4.026 1.00 88.44 90 ALA A N 1
ATOM 735 C CA . ALA A 1 90 ? -12.196 -0.617 4.752 1.00 88.44 90 ALA A CA 1
ATOM 736 C C . ALA A 1 90 ? -11.555 0.098 5.947 1.00 88.44 90 ALA A C 1
ATOM 738 O O . ALA A 1 90 ? -10.777 -0.499 6.691 1.00 88.44 90 ALA A O 1
ATOM 739 N N . ILE A 1 91 ? -11.897 1.374 6.133 1.00 87.62 91 ILE A N 1
ATOM 740 C CA . ILE A 1 91 ? -11.439 2.189 7.261 1.00 87.62 91 ILE A CA 1
ATOM 741 C C . ILE A 1 91 ? -12.666 2.606 8.063 1.00 87.62 91 ILE A C 1
ATOM 743 O O . ILE A 1 91 ? -13.574 3.246 7.535 1.00 87.62 91 ILE A O 1
ATOM 747 N N . PHE A 1 92 ? -12.670 2.262 9.347 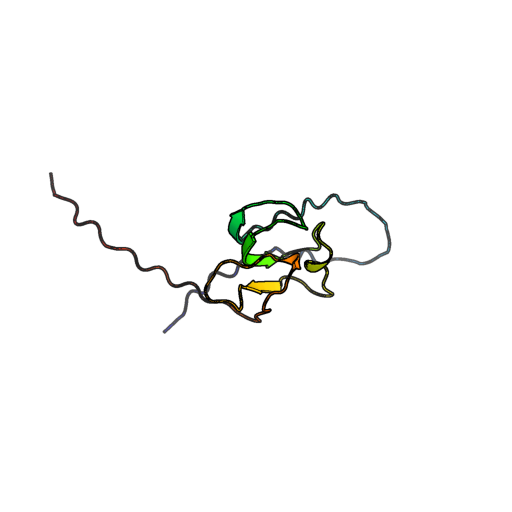1.00 87.88 92 PHE A N 1
ATOM 748 C CA . PHE A 1 92 ? -13.718 2.640 10.288 1.00 87.88 92 PHE A CA 1
ATOM 749 C C . PHE A 1 92 ? -13.141 3.635 11.288 1.00 87.88 92 PHE A C 1
ATOM 751 O O . PHE A 1 92 ? -12.138 3.353 11.942 1.00 87.88 92 PHE A O 1
ATOM 758 N N . ILE A 1 93 ? -13.771 4.802 11.405 1.00 86.81 93 ILE A N 1
ATOM 759 C CA . ILE A 1 93 ? -13.371 5.846 12.349 1.00 86.81 93 ILE A CA 1
ATOM 760 C C . ILE A 1 93 ? -14.517 6.037 13.335 1.00 86.81 93 ILE A C 1
ATOM 762 O O . ILE A 1 93 ? -15.634 6.354 12.935 1.00 86.81 93 ILE A O 1
ATOM 766 N N . SER A 1 94 ? -14.232 5.847 14.623 1.00 87.50 94 SER A N 1
ATOM 767 C CA . SER A 1 94 ? -15.153 6.170 15.711 1.00 87.50 94 SER A CA 1
ATOM 768 C C . SER A 1 94 ? -14.648 7.415 16.426 1.00 87.50 94 SER A C 1
ATOM 770 O O . SER A 1 94 ? -13.514 7.447 16.909 1.00 87.50 94 SER A O 1
ATOM 772 N N . LEU A 1 95 ? -15.476 8.456 16.467 1.00 84.94 95 LEU A N 1
ATOM 773 C CA . LEU A 1 95 ? -15.162 9.672 17.203 1.00 84.94 95 LEU A CA 1
ATOM 774 C C . LEU A 1 95 ? -15.555 9.466 18.662 1.00 84.94 95 LEU A C 1
ATOM 776 O O . LEU A 1 95 ? -16.702 9.142 18.967 1.00 84.94 95 LEU A O 1
ATOM 780 N N . ARG A 1 96 ? -14.613 9.697 19.578 1.00 82.44 96 ARG A N 1
ATOM 781 C CA . ARG A 1 96 ? -14.981 9.896 20.979 1.00 82.44 96 ARG A CA 1
ATOM 782 C C . ARG A 1 96 ? -15.712 11.234 21.061 1.00 82.44 96 ARG A C 1
ATOM 784 O O . ARG A 1 96 ? -15.147 12.246 20.652 1.00 82.44 96 ARG A O 1
ATOM 791 N N . GLN A 1 97 ? -16.950 11.244 21.555 1.00 77.19 97 GLN A N 1
ATOM 792 C CA . GLN A 1 97 ? -17.596 12.498 21.932 1.00 77.19 97 GLN A CA 1
ATOM 793 C C . GLN A 1 97 ? -16.733 13.136 23.024 1.00 77.19 97 GLN A C 1
ATOM 795 O O . GLN A 1 97 ? -16.515 12.538 24.076 1.00 77.19 97 GLN A O 1
ATOM 800 N N . GLN A 1 98 ? -16.174 14.314 22.745 1.00 69.44 98 GLN A N 1
ATOM 801 C CA . GLN A 1 98 ? -15.674 15.169 23.811 1.00 69.44 98 GLN A CA 1
ATOM 802 C C . GLN A 1 98 ? -16.898 15.663 24.567 1.00 69.44 98 GLN A C 1
ATOM 804 O O . GLN A 1 98 ? -17.742 16.357 24.003 1.00 69.44 98 GLN A O 1
ATOM 809 N N . GLU A 1 99 ? -17.002 15.272 25.829 1.00 71.38 99 GLU A N 1
ATOM 810 C CA . GLU A 1 99 ? -17.936 15.876 26.762 1.00 71.38 99 GLU A CA 1
ATOM 811 C C . GLU A 1 99 ? -17.496 17.332 26.920 1.00 71.38 99 GLU A C 1
ATOM 813 O O . GLU A 1 99 ? -16.444 17.616 27.491 1.00 71.38 99 GLU A O 1
ATOM 818 N N . TYR A 1 100 ? -18.212 18.245 26.268 1.00 72.56 100 TYR A N 1
ATOM 819 C CA . TYR A 1 100 ? -17.911 19.665 26.346 1.00 72.56 100 TYR A CA 1
ATOM 820 C C . TYR A 1 100 ? -18.333 20.123 27.746 1.00 72.56 100 TYR A C 1
ATOM 822 O O . TYR A 1 100 ? -19.532 20.063 28.037 1.00 72.56 100 TYR A O 1
ATOM 830 N N . PRO A 1 101 ? -17.411 20.537 28.638 1.00 74.19 101 PRO A N 1
ATOM 831 C CA . PRO A 1 101 ? -17.830 21.190 29.866 1.00 74.19 101 PRO A CA 1
ATOM 832 C C . PRO A 1 101 ? -18.574 22.461 29.444 1.00 74.19 101 PRO A C 1
ATOM 834 O O . PRO A 1 101 ? -18.025 23.299 28.728 1.00 74.19 101 PRO A O 1
ATOM 837 N N . GLY A 1 102 ? -19.864 22.530 29.779 1.00 77.56 102 GLY A N 1
ATOM 838 C CA . GLY A 1 102 ? -20.703 23.697 29.509 1.00 77.56 102 GLY A CA 1
ATOM 839 C C . GLY A 1 102 ? -20.138 24.976 30.149 1.00 77.56 102 GLY A C 1
ATOM 840 O O . GLY A 1 102 ? -19.216 24.880 30.960 1.00 77.56 102 GLY A O 1
ATOM 841 N N . PRO A 1 103 ? -20.664 26.150 29.751 1.00 66.50 103 PRO A N 1
ATOM 842 C CA . PRO A 1 103 ? -20.127 27.461 30.124 1.00 66.50 103 PRO A CA 1
ATOM 843 C C . PRO A 1 103 ? -20.027 27.687 31.636 1.00 66.50 103 PRO A C 1
ATOM 845 O O . PRO A 1 103 ? -20.912 27.194 32.374 1.00 66.50 103 PRO A O 1
#

Radius of gyration: 18.17 Å; chains: 1; bounding box: 44×36×60 Å

Organism: NCBI:txid2607531

pLDDT: mean 73.11, std 22.42, range [28.91, 96.44]

Sequence (103 aa):
MEHNAIFIKCFYFLILKPKRVLLQLCRSVRRFYITNHYGGCTGELGWLAVVEAQVYCSYDEMDHYPIIRYSDAKSKIKWSDGYGIADSMAIFISLRQQEYPGP

Secondary structure (DSSP, 8-state):
------------------------------SEEEEEE---TTT-EEEEEEE-S--SSGGG--SSS-EEEE-SSSS-EETTT--EEES-------PPP------